Protein AF-A0A7X0A897-F1 (afdb_monomer_lite)

pLDDT: mean 77.17, std 14.08, range [38.12, 97.81]

Secondary structure (DSSP, 8-state):
---S-TTEEEEEEEESTT------EEEEETTEEEEE-------EEEEEEEE--S-----------HHHHHHHH--

Structure (mmCIF, N/CA/C/O backbone):
data_AF-A0A7X0A897-F1
#
_entry.id   AF-A0A7X0A897-F1
#
loop_
_atom_site.group_PDB
_atom_site.id
_atom_site.type_symbol
_atom_site.label_atom_id
_atom_site.label_alt_id
_atom_site.label_comp_id
_atom_site.label_asym_id
_atom_site.label_entity_id
_atom_site.label_seq_id
_atom_site.pdbx_PDB_ins_code
_atom_site.Cartn_x
_atom_site.Cartn_y
_atom_site.Cartn_z
_atom_site.occupancy
_atom_site.B_iso_or_equiv
_atom_site.auth_seq_id
_atom_site.auth_comp_id
_atom_site.auth_asym_id
_atom_site.auth_atom_id
_atom_site.pdbx_PDB_model_num
ATOM 1 N N . MET A 1 1 ? -16.602 -16.402 22.699 1.00 40.47 1 MET A N 1
ATOM 2 C CA . MET A 1 1 ? -15.595 -15.865 21.756 1.00 40.47 1 MET A CA 1
ATOM 3 C C . MET A 1 1 ? -15.335 -14.414 22.146 1.00 40.47 1 MET A C 1
ATOM 5 O O . MET A 1 1 ? -16.302 -13.675 22.267 1.00 40.47 1 MET A O 1
ATOM 9 N N . LYS A 1 2 ? -14.095 -14.034 22.480 1.00 38.12 2 LYS A N 1
ATOM 10 C CA . LYS A 1 2 ? -13.758 -12.692 22.994 1.00 38.12 2 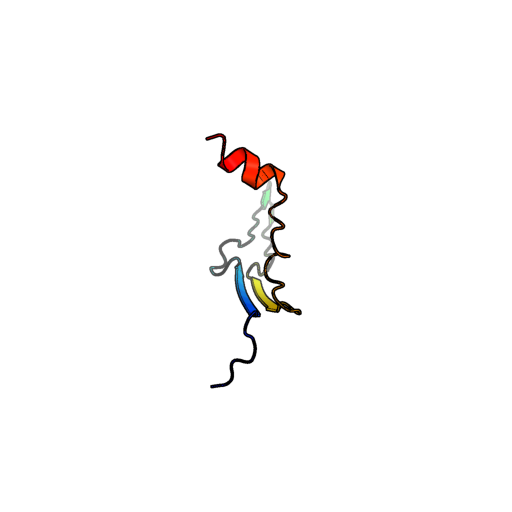LYS A CA 1
ATOM 11 C C . LYS A 1 2 ? -13.108 -11.888 21.870 1.00 38.12 2 LYS A C 1
ATOM 13 O O . LYS A 1 2 ? -11.975 -12.174 21.500 1.00 38.12 2 LYS A O 1
ATOM 18 N N . THR A 1 3 ? -13.832 -10.925 21.312 1.00 56.28 3 THR A N 1
ATOM 19 C CA . THR A 1 3 ? -13.311 -10.039 20.265 1.00 56.28 3 THR A CA 1
ATOM 20 C C . THR A 1 3 ? -12.500 -8.928 20.934 1.00 56.28 3 THR A C 1
ATOM 22 O O . THR A 1 3 ? -13.020 -8.190 21.764 1.00 56.28 3 THR A O 1
ATOM 25 N N . ILE A 1 4 ? -11.200 -8.854 20.636 1.00 62.31 4 ILE A N 1
ATOM 26 C CA . ILE A 1 4 ? -10.238 -7.987 21.347 1.00 62.31 4 ILE A CA 1
ATOM 27 C C . ILE A 1 4 ? -10.274 -6.536 20.821 1.00 62.31 4 ILE A C 1
ATOM 29 O O . ILE A 1 4 ? -9.914 -5.612 21.543 1.00 62.31 4 ILE A O 1
ATOM 33 N N . PHE A 1 5 ? -10.788 -6.311 19.605 1.00 64.25 5 PHE A N 1
ATOM 34 C CA . PHE A 1 5 ? -10.867 -4.988 18.977 1.00 64.25 5 PHE A CA 1
ATOM 35 C C . PHE A 1 5 ? -12.230 -4.801 18.296 1.00 64.25 5 PHE A C 1
ATOM 37 O O . PHE A 1 5 ? -12.422 -5.251 17.172 1.00 64.25 5 PHE A O 1
ATOM 44 N N . HIS A 1 6 ? -13.197 -4.175 18.974 1.00 69.31 6 HIS A N 1
ATOM 45 C CA . HIS A 1 6 ? -14.525 -3.918 18.390 1.00 69.31 6 HIS A CA 1
ATOM 46 C C . HIS A 1 6 ? -14.508 -2.792 17.337 1.00 69.31 6 HIS A C 1
ATOM 48 O O . HIS A 1 6 ? -15.244 -2.879 16.364 1.00 69.31 6 HIS A O 1
ATOM 54 N N . ASP A 1 7 ? -13.620 -1.799 17.491 1.00 81.31 7 ASP A N 1
ATOM 55 C CA . ASP A 1 7 ? -13.482 -0.629 16.601 1.00 81.31 7 ASP A CA 1
ATOM 56 C C . ASP A 1 7 ? -12.064 -0.512 15.999 1.00 81.31 7 ASP A C 1
ATOM 58 O O . ASP A 1 7 ? -11.507 0.578 15.825 1.00 81.31 7 ASP A O 1
ATOM 62 N N . GLY A 1 8 ? -11.439 -1.662 15.734 1.00 85.25 8 GLY A N 1
ATOM 63 C CA . GLY A 1 8 ? -10.149 -1.748 15.053 1.00 85.25 8 GLY A CA 1
ATOM 64 C C . GLY A 1 8 ? -10.309 -1.828 13.535 1.00 85.25 8 GLY A C 1
ATOM 65 O O . GLY A 1 8 ? -11.232 -2.456 13.029 1.00 85.25 8 GLY A O 1
ATOM 66 N N . THR A 1 9 ? -9.395 -1.224 12.785 1.00 90.25 9 THR A N 1
ATOM 67 C CA . THR A 1 9 ? -9.278 -1.387 11.332 1.00 90.25 9 THR A CA 1
ATOM 68 C C . THR A 1 9 ? -7.865 -1.838 10.997 1.00 90.25 9 THR A C 1
ATOM 70 O O . THR A 1 9 ? -6.894 -1.193 11.391 1.00 90.25 9 THR A O 1
ATOM 73 N N . LEU A 1 10 ? -7.756 -2.931 10.244 1.00 93.12 10 LEU A N 1
ATOM 74 C CA . LEU A 1 10 ? -6.506 -3.405 9.663 1.00 93.12 10 LEU A CA 1
ATOM 75 C C . LEU A 1 10 ? -6.526 -3.111 8.162 1.00 93.12 10 LEU A C 1
ATOM 77 O O . LEU A 1 10 ? -7.487 -3.463 7.480 1.00 93.12 10 LEU A O 1
ATOM 81 N N . LYS A 1 11 ? -5.486 -2.452 7.650 1.00 96.69 11 LYS A N 1
ATOM 82 C CA . LYS A 1 11 ? -5.322 -2.153 6.224 1.00 96.69 11 LYS A CA 1
ATOM 83 C C . LYS A 1 11 ? -4.003 -2.723 5.729 1.00 96.69 11 LYS A C 1
ATOM 85 O O . LYS A 1 11 ? -2.968 -2.530 6.365 1.00 96.69 11 LYS A O 1
ATOM 90 N N . LEU A 1 12 ? -4.064 -3.379 4.579 1.00 97.25 12 LEU A N 1
ATOM 91 C CA . LEU A 1 12 ? -2.904 -3.824 3.824 1.00 97.25 12 LEU A CA 1
ATOM 92 C C . LEU A 1 12 ? -2.892 -3.068 2.498 1.00 97.25 12 LEU A C 1
ATOM 94 O O . LEU A 1 12 ? -3.884 -3.082 1.772 1.00 97.25 12 LEU A O 1
ATOM 98 N N . ALA A 1 13 ? -1.777 -2.415 2.200 1.00 97.19 13 ALA A N 1
ATOM 99 C CA . ALA A 1 13 ? -1.522 -1.798 0.909 1.00 97.19 13 ALA A CA 1
ATOM 100 C C . ALA A 1 13 ? -0.232 -2.382 0.336 1.00 97.19 13 ALA A C 1
ATOM 102 O O . ALA A 1 13 ? 0.759 -2.519 1.052 1.00 97.19 13 ALA A O 1
ATOM 103 N N . ALA A 1 14 ? -0.249 -2.727 -0.944 1.00 97.19 14 ALA A N 1
ATOM 104 C CA . ALA A 1 14 ? 0.923 -3.204 -1.657 1.00 97.19 14 ALA A CA 1
ATOM 105 C C . ALA A 1 14 ? 1.068 -2.411 -2.956 1.00 97.19 14 ALA A C 1
ATOM 107 O O . ALA A 1 14 ? 0.092 -2.225 -3.685 1.00 97.19 14 ALA A O 1
ATOM 108 N N . GLY A 1 15 ? 2.277 -1.928 -3.216 1.00 96.31 15 GLY A N 1
ATOM 109 C CA . GLY A 1 15 ? 2.640 -1.176 -4.406 1.00 96.31 15 GLY A CA 1
ATOM 110 C C . GLY A 1 15 ? 3.605 -1.965 -5.279 1.00 96.31 15 GLY A C 1
ATOM 111 O O . GLY A 1 15 ? 4.474 -2.678 -4.776 1.00 96.31 15 GLY A O 1
AT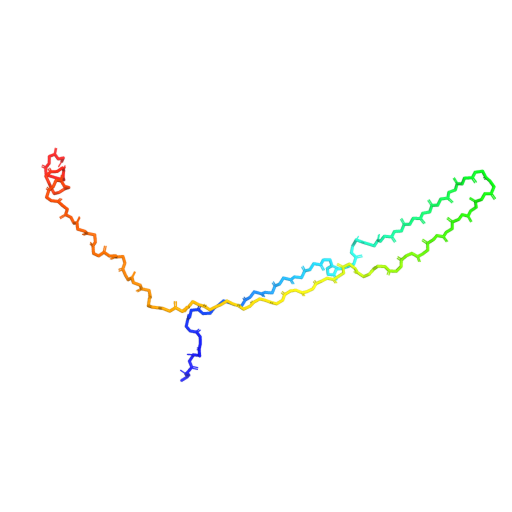OM 112 N N . ASP A 1 16 ? 3.440 -1.814 -6.593 1.00 94.12 16 ASP A N 1
ATOM 113 C CA . ASP A 1 16 ? 4.319 -2.393 -7.612 1.00 94.12 16 ASP A CA 1
ATOM 114 C C . ASP A 1 16 ? 4.498 -3.922 -7.517 1.00 94.12 16 ASP A C 1
ATOM 116 O O . ASP A 1 16 ? 5.555 -4.462 -7.810 1.00 94.12 16 ASP A O 1
ATOM 120 N N . ILE A 1 17 ? 3.446 -4.648 -7.123 1.00 94.12 17 ILE A N 1
ATOM 121 C CA . ILE A 1 17 ? 3.481 -6.097 -6.839 1.00 94.12 17 ILE A CA 1
ATOM 122 C C . ILE A 1 17 ? 4.033 -6.978 -7.973 1.00 94.12 17 ILE A C 1
ATOM 124 O O . ILE A 1 17 ? 4.571 -8.048 -7.700 1.00 94.12 17 ILE A O 1
ATOM 128 N N . PHE A 1 18 ? 3.937 -6.532 -9.227 1.00 93.88 18 PHE A N 1
ATOM 129 C CA . PHE A 1 18 ? 4.459 -7.241 -10.400 1.00 93.88 18 PHE A CA 1
ATOM 130 C C . PHE A 1 18 ? 5.798 -6.689 -10.907 1.00 93.88 18 PHE A C 1
ATOM 132 O O . PHE A 1 18 ? 6.240 -7.089 -11.979 1.00 93.88 18 PHE A O 1
ATOM 139 N N . TYR A 1 19 ? 6.442 -5.790 -10.156 1.00 90.62 19 TYR A N 1
ATOM 140 C CA . TYR A 1 19 ? 7.680 -5.113 -10.551 1.00 90.62 19 TYR A CA 1
ATOM 141 C C . TYR A 1 19 ? 7.559 -4.403 -11.913 1.00 90.62 19 TYR A C 1
ATOM 143 O O . TYR A 1 19 ? 8.406 -4.538 -12.794 1.00 90.62 19 TYR A O 1
ATOM 151 N N . GLY A 1 20 ? 6.458 -3.671 -12.109 1.00 88.44 20 GLY A N 1
ATOM 152 C CA . GLY A 1 20 ? 6.162 -2.977 -13.365 1.00 88.44 20 GLY A CA 1
ATOM 153 C C . GLY A 1 20 ? 6.954 -1.680 -13.538 1.00 88.44 20 GLY A C 1
ATOM 154 O O . GLY A 1 20 ? 7.116 -1.203 -14.656 1.00 88.44 20 GLY A O 1
ATOM 155 N N . ASN A 1 21 ? 7.478 -1.123 -12.446 1.00 85.88 21 ASN A N 1
ATOM 156 C CA . ASN A 1 21 ? 8.229 0.132 -12.444 1.00 85.88 21 ASN A CA 1
ATOM 157 C C . ASN A 1 21 ? 9.752 -0.082 -12.454 1.00 85.88 21 ASN A C 1
ATOM 159 O O . ASN A 1 21 ? 10.492 0.598 -11.744 1.00 85.88 21 ASN A O 1
ATOM 163 N N . SER A 1 22 ? 10.244 -1.024 -13.261 1.00 84.44 22 SER A N 1
ATOM 164 C CA . SER A 1 22 ? 11.685 -1.269 -13.389 1.00 84.44 22 SER A CA 1
ATOM 165 C C . SER A 1 22 ? 12.397 -0.095 -14.078 1.00 84.44 22 SER A C 1
ATOM 167 O O . SER A 1 22 ? 12.036 0.279 -15.197 1.00 84.44 22 SER A O 1
ATOM 169 N N . PHE A 1 23 ? 13.432 0.461 -13.445 1.00 76.62 23 PHE A N 1
ATOM 170 C CA . PHE A 1 23 ? 14.225 1.555 -14.009 1.00 76.62 23 PHE A CA 1
ATOM 171 C C . PHE A 1 23 ? 15.352 1.017 -14.898 1.00 76.62 23 PHE A C 1
ATOM 173 O O . PHE A 1 23 ? 16.283 0.382 -14.407 1.00 76.62 23 PHE A O 1
ATOM 180 N N . ASN A 1 24 ? 15.281 1.300 -16.200 1.00 78.25 24 ASN A N 1
ATOM 181 C CA . ASN A 1 24 ? 16.311 0.939 -17.173 1.00 78.25 24 ASN A CA 1
ATOM 182 C C . ASN A 1 24 ? 16.716 2.187 -17.963 1.00 78.25 24 ASN A C 1
ATOM 184 O O . ASN A 1 24 ? 15.854 2.871 -18.513 1.00 78.25 24 ASN A O 1
ATOM 188 N N . VAL A 1 25 ? 18.018 2.478 -18.028 1.00 76.44 25 VAL A N 1
ATOM 189 C CA . VAL A 1 25 ? 18.564 3.605 -18.798 1.00 76.44 25 VAL A CA 1
ATOM 190 C C . VAL A 1 25 ? 19.640 3.089 -19.743 1.00 76.44 25 VAL A C 1
ATOM 192 O O . VAL A 1 25 ? 20.618 2.481 -19.309 1.00 76.44 25 VAL A O 1
ATOM 195 N N . SER A 1 26 ? 19.465 3.367 -21.032 1.00 78.50 26 SER A N 1
ATOM 196 C CA . SER A 1 26 ? 20.446 3.115 -22.087 1.00 78.50 26 SER A CA 1
ATOM 197 C C . SER A 1 26 ? 20.816 4.433 -22.759 1.00 78.50 26 SER A C 1
ATOM 199 O O . SER A 1 26 ? 19.923 5.155 -23.207 1.00 78.50 26 SER A O 1
ATOM 201 N N . SER A 1 27 ? 22.112 4.730 -22.860 1.00 77.94 27 SER A N 1
ATOM 202 C CA . SER A 1 27 ? 22.612 5.901 -23.584 1.00 77.94 27 SER A CA 1
ATOM 203 C C . SER A 1 27 ? 23.519 5.472 -24.728 1.00 77.94 27 SER A C 1
ATOM 205 O O . SER A 1 27 ? 24.551 4.841 -24.501 1.00 77.94 27 SER A O 1
ATOM 207 N N . HIS A 1 28 ? 23.151 5.893 -25.938 1.00 77.19 28 HIS A N 1
ATOM 208 C CA . HIS A 1 28 ? 23.970 5.778 -27.141 1.00 77.19 28 HIS A CA 1
ATOM 209 C C . HIS A 1 28 ? 24.363 7.186 -27.583 1.00 77.19 28 HIS A C 1
ATOM 211 O O . HIS A 1 28 ? 23.514 7.953 -28.043 1.00 77.19 28 HIS A O 1
ATOM 217 N N . TYR A 1 29 ? 25.632 7.557 -27.402 1.00 77.50 29 TYR A N 1
ATOM 218 C CA . TYR A 1 29 ? 26.125 8.873 -27.807 1.00 77.50 29 TYR A CA 1
ATOM 219 C C . TYR A 1 29 ? 27.483 8.766 -28.499 1.00 77.50 29 TYR A C 1
ATOM 221 O O . TYR A 1 29 ? 28.464 8.322 -27.902 1.00 77.50 29 TYR A O 1
ATOM 229 N N . LEU A 1 30 ? 27.537 9.207 -29.762 1.00 84.88 30 LEU A N 1
ATOM 230 C CA . LEU A 1 30 ? 28.689 9.051 -30.657 1.00 84.88 30 LEU A CA 1
ATOM 231 C C . LEU A 1 30 ? 29.182 7.593 -30.685 1.00 84.88 30 LEU A C 1
ATOM 233 O O . LEU A 1 30 ? 28.476 6.714 -31.166 1.00 84.88 30 LEU A O 1
ATOM 237 N N . ASN A 1 31 ? 30.376 7.350 -30.143 1.00 79.06 31 ASN A N 1
ATOM 238 C CA . ASN A 1 31 ? 31.076 6.066 -30.159 1.00 79.06 31 ASN A CA 1
ATOM 239 C C . ASN A 1 31 ? 31.061 5.413 -28.766 1.00 79.06 31 ASN A C 1
ATOM 241 O O . ASN A 1 31 ? 31.884 4.545 -28.476 1.00 79.06 31 ASN A O 1
ATOM 245 N N . GLN A 1 32 ? 30.212 5.913 -27.866 1.00 73.06 32 GLN A N 1
ATOM 246 C CA . GLN A 1 32 ? 30.129 5.480 -26.483 1.00 73.06 32 GLN A CA 1
ATOM 247 C C . GLN A 1 32 ? 28.794 4.781 -26.238 1.00 73.06 32 GLN A C 1
ATOM 249 O O . GLN A 1 32 ? 27.742 5.421 -26.149 1.00 73.06 32 GLN A O 1
ATOM 254 N N . ASP A 1 33 ? 28.878 3.463 -26.084 1.00 73.75 33 ASP A N 1
ATOM 255 C CA . ASP A 1 33 ? 27.808 2.637 -25.543 1.00 73.75 33 ASP A CA 1
ATOM 256 C C . ASP A 1 33 ? 27.991 2.545 -24.030 1.00 73.75 33 ASP A C 1
ATOM 258 O O . ASP A 1 33 ? 28.840 1.807 -23.526 1.00 73.75 33 ASP A O 1
ATOM 262 N N . ASN A 1 34 ? 27.206 3.332 -23.295 1.00 72.88 34 ASN A N 1
ATOM 263 C CA . ASN A 1 34 ? 27.196 3.293 -21.839 1.00 72.88 34 ASN A CA 1
ATOM 264 C C . ASN A 1 34 ? 25.909 2.608 -21.367 1.00 72.88 34 ASN A C 1
ATOM 266 O O . ASN A 1 34 ? 24.804 3.116 -21.578 1.00 72.88 34 ASN A O 1
ATOM 270 N N . ALA A 1 35 ? 26.061 1.469 -20.690 1.00 69.06 35 ALA A N 1
ATOM 271 C CA . ALA A 1 35 ? 24.978 0.778 -20.002 1.00 69.06 35 ALA A CA 1
ATOM 272 C C . ALA A 1 35 ? 25.173 0.912 -18.487 1.00 69.06 35 ALA A C 1
ATOM 274 O O . ALA A 1 35 ? 26.176 0.456 -17.938 1.00 69.06 35 ALA A O 1
ATOM 275 N N . SER A 1 36 ? 24.199 1.520 -17.811 1.00 66.88 36 SER A N 1
ATOM 276 C CA . SER A 1 36 ? 24.188 1.654 -16.354 1.00 66.88 36 SER A CA 1
ATOM 277 C C . SER A 1 36 ? 23.046 0.828 -15.784 1.00 66.88 36 SER A C 1
ATOM 279 O O . SER A 1 36 ? 21.877 1.130 -16.012 1.00 66.88 36 SER A O 1
ATOM 281 N N . PHE A 1 37 ? 23.378 -0.213 -15.021 1.00 66.56 37 PHE A N 1
ATOM 282 C CA . PHE A 1 37 ? 22.383 -1.023 -14.327 1.00 66.56 37 PHE A CA 1
ATOM 283 C C . PHE A 1 37 ? 22.201 -0.511 -12.896 1.00 66.56 37 PHE A C 1
ATOM 285 O O . PHE A 1 37 ? 23.025 -0.769 -12.018 1.00 66.56 37 PHE A O 1
ATOM 292 N N . MET A 1 38 ? 21.120 0.231 -12.655 1.00 69.81 38 MET A N 1
ATOM 293 C CA . MET A 1 38 ? 20.732 0.657 -11.311 1.00 69.81 38 MET A CA 1
ATOM 294 C C . MET A 1 38 ? 19.718 -0.325 -10.736 1.00 69.81 38 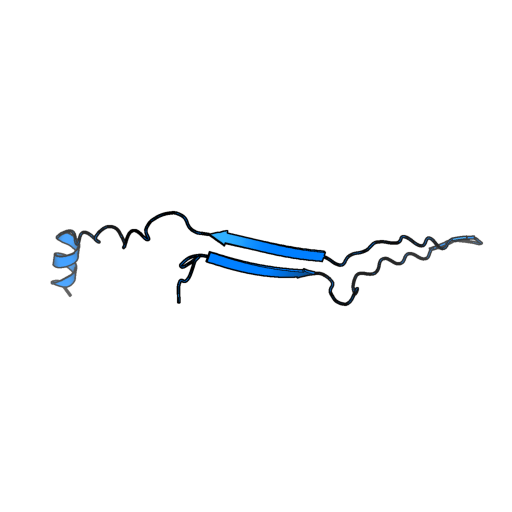MET A C 1
ATOM 296 O O . MET A 1 38 ? 18.592 -0.435 -11.213 1.00 69.81 38 MET A O 1
ATOM 300 N N . LYS A 1 39 ? 20.114 -1.035 -9.680 1.00 71.88 39 LYS A N 1
ATOM 301 C CA . LYS A 1 39 ? 19.246 -2.004 -9.014 1.00 71.88 39 LYS A CA 1
ATOM 302 C C . LYS A 1 39 ? 18.371 -1.288 -7.980 1.00 71.88 39 LYS A C 1
ATOM 304 O O . LYS A 1 39 ? 18.784 -1.108 -6.838 1.00 71.88 39 LYS A O 1
ATOM 309 N N . GLY A 1 40 ? 17.183 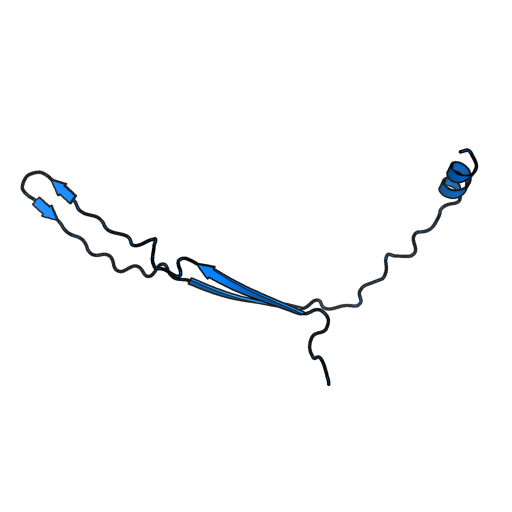-0.855 -8.400 1.00 81.62 40 GLY A N 1
ATOM 310 C CA . GLY A 1 40 ? 16.136 -0.326 -7.519 1.00 81.62 40 GLY A CA 1
ATOM 311 C C . GLY A 1 40 ? 15.030 -1.358 -7.302 1.00 81.62 40 GLY A C 1
ATOM 312 O O . GLY A 1 40 ? 14.467 -1.862 -8.275 1.00 81.62 40 GLY A O 1
ATOM 313 N N . ASP A 1 41 ? 14.722 -1.681 -6.043 1.00 87.56 41 ASP A N 1
ATOM 314 C CA . ASP A 1 41 ? 13.491 -2.402 -5.710 1.00 87.56 41 ASP A CA 1
ATOM 315 C C . ASP A 1 41 ? 12.379 -1.385 -5.446 1.00 87.56 41 ASP A C 1
ATOM 317 O O . ASP A 1 41 ? 12.471 -0.560 -4.538 1.00 87.56 41 ASP A O 1
ATOM 321 N N . THR A 1 42 ? 11.354 -1.421 -6.286 1.00 92.94 42 THR A N 1
ATOM 322 C CA . THR A 1 42 ? 10.202 -0.515 -6.268 1.00 92.94 42 THR A CA 1
ATOM 323 C C . THR A 1 42 ? 8.992 -1.125 -5.559 1.00 92.94 42 THR A C 1
ATOM 325 O O . THR A 1 42 ? 8.017 -0.420 -5.275 1.00 92.94 42 THR A O 1
ATOM 328 N N . ARG A 1 43 ? 9.061 -2.418 -5.213 1.00 94.62 43 ARG A N 1
ATOM 329 C CA . ARG A 1 43 ? 8.000 -3.136 -4.504 1.00 94.62 43 ARG A CA 1
ATOM 330 C C . ARG A 1 43 ? 7.920 -2.656 -3.069 1.00 94.62 43 ARG A C 1
ATOM 332 O O . ARG A 1 43 ? 8.914 -2.623 -2.347 1.00 94.62 43 ARG A O 1
ATOM 339 N N . ASN A 1 44 ? 6.712 -2.331 -2.630 1.00 95.69 44 ASN A N 1
ATOM 340 C CA . ASN A 1 44 ? 6.471 -1.903 -1.260 1.00 95.69 44 ASN A CA 1
ATOM 341 C C . ASN A 1 44 ? 5.223 -2.567 -0.682 1.00 95.69 44 ASN A C 1
ATOM 343 O O . ASN A 1 44 ? 4.260 -2.859 -1.390 1.00 95.69 44 ASN A O 1
ATOM 347 N N . VAL A 1 45 ? 5.252 -2.806 0.628 1.00 97.19 45 VAL A N 1
ATOM 348 C CA . VAL A 1 45 ? 4.118 -3.323 1.395 1.00 97.19 45 VAL A CA 1
ATOM 349 C C . VAL A 1 45 ? 3.988 -2.489 2.658 1.00 97.19 45 VAL A C 1
ATOM 351 O O . VAL A 1 45 ? 4.950 -2.318 3.401 1.00 97.19 45 VAL A O 1
ATOM 354 N N . THR A 1 46 ? 2.788 -1.976 2.902 1.00 97.81 46 THR A N 1
ATOM 355 C CA . THR A 1 46 ? 2.451 -1.205 4.095 1.00 97.81 46 THR A CA 1
ATOM 356 C C . THR A 1 46 ? 1.336 -1.907 4.852 1.00 97.81 46 THR A C 1
ATOM 358 O O . THR A 1 46 ? 0.250 -2.139 4.317 1.00 97.81 46 THR A O 1
ATOM 361 N N . LEU A 1 47 ? 1.603 -2.215 6.121 1.00 97.50 47 LEU A N 1
ATOM 362 C CA . LEU A 1 47 ? 0.611 -2.709 7.065 1.00 97.50 47 LEU A CA 1
ATOM 363 C C . LEU A 1 47 ? 0.244 -1.581 8.026 1.00 97.50 47 LEU A C 1
ATOM 365 O O . LEU A 1 47 ? 1.116 -0.967 8.640 1.00 97.50 47 LEU A O 1
ATOM 369 N N . SER A 1 48 ? -1.047 -1.300 8.164 1.00 96.38 48 SER A N 1
ATOM 370 C CA . SER A 1 48 ? -1.536 -0.258 9.064 1.00 96.38 48 SER A CA 1
ATOM 371 C C . SER A 1 48 ? -2.632 -0.794 9.963 1.00 96.38 48 SER A C 1
ATOM 373 O O . SER A 1 48 ? -3.618 -1.365 9.497 1.00 96.38 48 SER A O 1
ATOM 375 N N . PHE A 1 49 ? -2.471 -0.560 11.260 1.00 93.00 49 PHE A N 1
ATOM 376 C CA . PHE A 1 49 ? -3.482 -0.836 12.264 1.00 93.00 49 PHE A CA 1
ATOM 377 C C . PHE A 1 49 ? -3.978 0.482 12.853 1.00 93.00 49 PHE A C 1
ATOM 379 O O . PHE A 1 49 ? -3.193 1.356 13.215 1.00 93.00 49 PHE A O 1
ATOM 386 N N . THR A 1 50 ? -5.292 0.636 12.940 1.00 91.38 50 THR A N 1
ATOM 387 C CA . THR A 1 50 ? -5.931 1.792 13.565 1.00 91.38 50 THR A CA 1
ATOM 388 C C . THR A 1 50 ? -6.941 1.299 14.580 1.00 91.38 50 THR A C 1
ATOM 390 O O . THR A 1 50 ? -7.712 0.389 14.292 1.00 91.38 50 THR A O 1
ATOM 393 N N . TYR A 1 51 ? -6.965 1.918 15.753 1.00 88.94 51 TYR A N 1
ATOM 394 C CA . TYR A 1 51 ? -7.931 1.613 16.796 1.00 88.94 51 TYR A CA 1
ATOM 395 C C . TYR A 1 51 ? -8.508 2.907 17.357 1.00 88.94 51 TYR A C 1
ATOM 397 O O . TYR A 1 51 ? -7.764 3.839 17.669 1.00 88.94 51 TYR A O 1
ATOM 405 N N . LYS A 1 52 ? -9.836 2.979 17.464 1.00 84.38 52 LYS A N 1
ATOM 406 C CA . LYS A 1 52 ? -10.515 4.136 18.048 1.00 84.38 52 LYS A CA 1
ATOM 407 C C . LYS A 1 52 ? -10.610 3.966 19.561 1.00 84.38 52 LYS A C 1
ATOM 409 O O . LYS A 1 52 ? -11.256 3.045 20.052 1.00 84.38 52 LYS A O 1
ATOM 414 N N . PHE A 1 53 ? -9.983 4.877 20.298 1.00 82.69 53 PHE A N 1
ATOM 415 C CA . PHE A 1 53 ? -10.138 4.972 21.747 1.00 82.69 53 PHE A CA 1
ATOM 416 C C . PHE A 1 53 ? -11.290 5.927 22.089 1.00 82.69 53 PHE A C 1
ATOM 418 O O . PHE A 1 53 ? -11.379 7.016 21.525 1.00 82.69 53 PHE A O 1
ATOM 425 N N . GLY A 1 54 ? -12.149 5.535 23.032 1.00 77.56 54 GLY A N 1
ATOM 426 C CA . GLY A 1 54 ? -13.282 6.341 23.505 1.00 77.56 54 GLY A CA 1
ATOM 427 C C . GLY A 1 54 ? -14.645 5.713 23.206 1.00 77.56 54 GLY A C 1
ATOM 428 O O . GLY A 1 54 ? -14.764 4.787 22.410 1.00 77.56 54 GLY A O 1
ATOM 429 N N . LYS A 1 55 ? -15.696 6.194 23.882 1.00 70.38 55 LYS A N 1
ATOM 430 C CA . LYS A 1 55 ? -17.074 5.782 23.574 1.00 70.38 55 LYS A CA 1
ATOM 431 C C . LYS A 1 55 ? -17.524 6.500 22.302 1.00 70.38 55 LYS A C 1
ATOM 433 O O . LYS A 1 55 ? -17.309 7.704 22.193 1.00 70.38 55 LYS A O 1
ATOM 438 N N . ASN A 1 56 ? -18.215 5.796 21.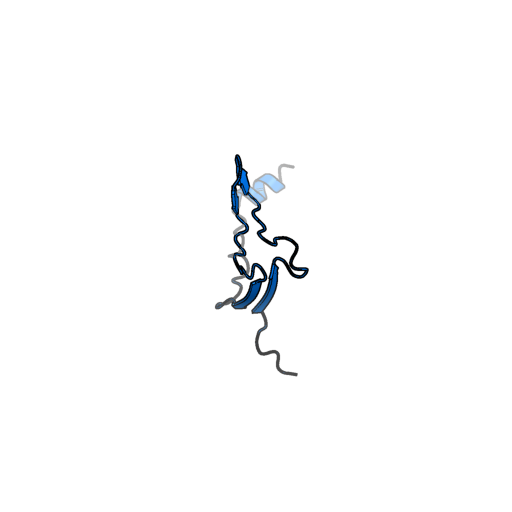401 1.00 67.38 56 ASN A N 1
ATOM 439 C CA . ASN A 1 56 ? -19.079 6.441 20.412 1.00 67.38 56 ASN A CA 1
ATOM 440 C C . ASN A 1 56 ? -20.127 7.237 21.198 1.00 67.38 56 ASN A C 1
ATOM 442 O O . ASN A 1 56 ? -21.109 6.677 21.693 1.00 67.38 56 ASN A O 1
ATOM 446 N N . VAL A 1 57 ? -19.863 8.525 21.419 1.00 65.00 57 VAL A N 1
ATOM 447 C CA . VAL A 1 57 ? -20.832 9.430 22.022 1.00 65.00 57 VAL A CA 1
ATOM 448 C C . VAL A 1 57 ? -21.947 9.505 20.992 1.00 65.00 57 VAL A C 1
ATOM 450 O O . VAL A 1 57 ? -21.780 10.143 19.959 1.00 65.00 57 VAL A O 1
ATOM 453 N N . LYS A 1 58 ? -23.039 8.758 21.219 1.00 63.03 58 LYS A N 1
ATOM 454 C CA . LYS A 1 58 ? -24.281 8.927 20.458 1.00 63.03 58 LYS A CA 1
ATOM 455 C C . LYS A 1 58 ? -24.514 10.426 20.344 1.00 63.03 58 LYS A C 1
ATOM 457 O O . LYS A 1 58 ? -24.423 11.078 21.388 1.00 63.03 58 LYS A O 1
ATOM 462 N N . ASP A 1 59 ? -24.745 10.910 19.119 1.00 60.72 59 ASP A N 1
ATOM 463 C CA . ASP A 1 59 ? -24.985 12.319 18.798 1.00 60.72 59 ASP A CA 1
ATOM 464 C C . ASP A 1 59 ? -25.584 13.028 20.003 1.00 60.72 59 ASP A C 1
ATOM 466 O O . ASP A 1 59 ? -26.637 12.611 20.506 1.00 60.72 59 ASP A O 1
ATOM 470 N N . ALA A 1 60 ? -24.854 14.019 20.528 1.00 60.31 60 ALA A N 1
ATOM 471 C CA . ALA A 1 60 ? -25.301 14.819 21.657 1.00 60.31 60 ALA A CA 1
ATOM 472 C C . ALA A 1 60 ? -26.768 15.158 21.407 1.00 60.31 60 ALA A C 1
ATOM 474 O O . ALA A 1 60 ? -27.051 15.756 20.370 1.00 60.31 60 ALA A O 1
ATOM 475 N N . ARG A 1 61 ? -27.670 14.659 22.279 1.00 62.84 61 ARG A N 1
ATOM 476 C CA . ARG A 1 61 ? -29.135 14.700 22.106 1.00 62.84 61 ARG A CA 1
ATOM 477 C C . ARG A 1 61 ? -29.506 15.909 21.264 1.00 62.84 61 ARG A C 1
ATOM 479 O O . ARG A 1 61 ? -29.330 17.029 21.743 1.00 62.84 61 ARG A O 1
ATOM 486 N N . ARG A 1 62 ? -29.961 15.676 20.030 1.00 60.91 62 ARG A N 1
ATOM 487 C CA . ARG A 1 62 ? -30.441 16.729 19.139 1.00 60.91 62 ARG A CA 1
ATOM 488 C C . ARG A 1 62 ? -31.532 17.463 19.917 1.00 60.91 62 ARG A C 1
ATOM 490 O O . ARG A 1 62 ? -32.618 16.924 20.106 1.00 60.91 62 ARG A O 1
ATOM 497 N N . ARG A 1 63 ? -31.200 18.614 20.512 1.00 61.94 63 ARG A N 1
ATOM 498 C CA . ARG A 1 63 ? -32.181 19.453 21.197 1.00 61.94 63 ARG A CA 1
ATOM 499 C C . ARG A 1 63 ? -33.083 19.956 20.084 1.00 61.94 63 ARG A C 1
ATOM 501 O O . ARG A 1 63 ? -32.676 20.842 19.341 1.00 61.94 63 ARG A O 1
ATOM 508 N N . GLN A 1 64 ? -34.258 19.349 19.936 1.00 61.50 64 GLN A N 1
ATOM 509 C CA . GLN A 1 64 ? -35.358 20.013 19.254 1.00 61.50 64 GLN A CA 1
ATOM 510 C C . GLN A 1 64 ? -35.610 21.293 20.043 1.00 61.50 64 GLN A C 1
ATOM 512 O O . GLN A 1 64 ? -36.087 21.271 21.177 1.00 61.50 64 GLN A O 1
ATOM 517 N N . ASN A 1 65 ? -35.143 22.407 19.494 1.00 68.75 65 ASN A N 1
ATOM 518 C CA . ASN A 1 65 ? -35.508 23.717 19.993 1.00 68.75 65 ASN A CA 1
ATOM 519 C C . ASN A 1 65 ? -36.946 23.964 19.534 1.00 68.75 65 ASN A C 1
ATOM 521 O O . ASN A 1 65 ? -37.285 23.618 18.404 1.00 68.75 65 ASN A O 1
ATOM 525 N N . SER A 1 66 ? -37.771 24.603 20.364 1.00 63.94 66 SER A N 1
ATOM 526 C CA . SER A 1 66 ? -39.196 24.845 20.077 1.00 63.94 66 SER A CA 1
ATOM 527 C C . SER A 1 66 ? -39.470 25.499 18.713 1.00 63.94 66 SER A C 1
ATOM 529 O O . SER A 1 66 ? -40.538 25.307 18.145 1.00 63.94 66 SER A O 1
ATOM 531 N N . ASN A 1 67 ? -38.492 26.205 18.137 1.00 65.62 67 ASN A N 1
ATOM 532 C CA . ASN A 1 67 ? -38.591 26.774 16.792 1.00 65.62 67 ASN A CA 1
ATOM 533 C C . ASN A 1 67 ? -38.644 25.728 15.659 1.00 65.62 67 ASN A C 1
ATOM 535 O O . ASN A 1 67 ? -39.185 26.033 14.598 1.00 65.62 67 ASN A O 1
ATOM 539 N N . GLU A 1 68 ? -38.066 24.534 15.828 1.00 69.31 68 GLU A N 1
ATOM 540 C CA . GLU A 1 68 ? -38.178 23.451 14.835 1.00 69.31 68 GLU A CA 1
ATOM 541 C C . GLU A 1 68 ? -39.557 22.776 14.897 1.00 69.31 68 GLU A C 1
ATOM 543 O O . GLU A 1 68 ? -40.124 22.465 13.849 1.00 69.31 68 GLU A O 1
ATOM 548 N N . ASP A 1 69 ? -40.137 22.643 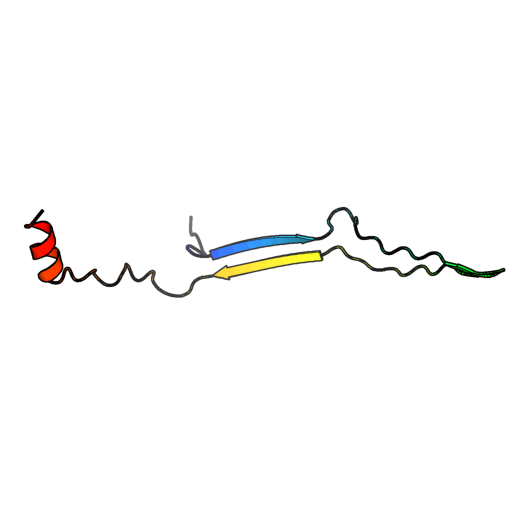16.095 1.00 67.12 69 ASP A N 1
ATOM 549 C CA . ASP A 1 69 ? -41.500 22.127 16.279 1.00 67.12 69 ASP A CA 1
ATOM 550 C C . ASP A 1 69 ? -42.553 23.087 15.701 1.00 67.12 69 ASP A C 1
ATOM 552 O O . ASP A 1 69 ? -43.505 22.642 15.060 1.00 67.12 69 ASP A O 1
ATOM 556 N N . GLU A 1 70 ? -42.362 24.403 15.857 1.00 64.81 70 GLU A N 1
ATOM 557 C CA . GLU A 1 70 ? -43.260 25.413 15.277 1.00 64.81 70 GLU A CA 1
ATOM 558 C C . GLU A 1 70 ? -43.228 25.384 13.741 1.00 64.81 70 GLU A C 1
ATOM 560 O O . GLU A 1 70 ? -44.268 25.392 13.083 1.00 64.81 70 GLU A O 1
ATOM 565 N N . LYS A 1 71 ? -42.034 25.252 13.146 1.00 69.19 71 LYS A N 1
ATOM 566 C CA . LYS A 1 71 ? -41.885 25.109 11.688 1.00 69.19 71 LYS A CA 1
ATOM 567 C C . LYS A 1 71 ? -42.530 23.834 11.146 1.00 69.19 71 LYS A C 1
ATOM 569 O O . LYS A 1 71 ? -43.065 23.868 10.045 1.00 69.19 71 LYS A O 1
ATOM 574 N N . SER A 1 72 ? -42.504 22.735 11.902 1.00 70.38 72 SER A N 1
ATOM 575 C CA . SER A 1 72 ? -43.167 21.484 11.511 1.00 70.38 72 SER A CA 1
ATOM 576 C C . SER A 1 72 ? -44.695 21.551 11.605 1.00 70.38 72 SER A C 1
ATOM 578 O O . SER A 1 72 ? -45.358 20.718 10.998 1.00 70.38 72 SER A O 1
ATOM 580 N N . ARG A 1 73 ? -45.255 22.485 12.383 1.00 69.56 73 ARG A N 1
ATOM 581 C CA . ARG A 1 73 ? -46.708 22.679 12.536 1.00 69.56 73 ARG A CA 1
ATOM 582 C C . ARG A 1 73 ? -47.306 23.619 11.493 1.00 69.56 73 ARG A C 1
ATOM 584 O O . ARG A 1 73 ? -48.506 23.566 11.254 1.00 69.56 73 ARG A O 1
ATOM 591 N N . ALA A 1 74 ? -46.480 24.479 10.903 1.00 65.50 74 ALA A N 1
ATOM 592 C CA . ALA A 1 74 ? -46.878 25.442 9.881 1.00 65.50 74 ALA A CA 1
ATOM 593 C C . ALA A 1 74 ? -46.821 24.886 8.440 1.00 65.50 74 ALA A C 1
ATOM 595 O O . ALA A 1 74 ? -46.985 25.660 7.496 1.00 65.50 74 ALA A O 1
ATOM 596 N N . HIS A 1 75 ? -46.570 23.583 8.266 1.00 53.19 75 HIS A N 1
ATOM 597 C CA . HIS A 1 75 ? -46.508 22.894 6.974 1.00 53.19 75 HIS A CA 1
ATOM 598 C C . HIS A 1 75 ? -47.472 21.701 6.939 1.00 53.19 75 HIS A C 1
ATOM 600 O O . HIS A 1 75 ? -47.711 21.105 8.011 1.00 53.19 75 HIS A O 1
#

Foldseek 3Di:
DDDPAPAKDKDKDKPCPVVPPQDFDWDDDDPDTDGDDDDDDPIDMDIDMDGDDDDPPDPPPPPPDVVNVVVVVVD

Radius of gyration: 29.63 Å; chains: 1; bounding box: 78×43×54 Å

Sequence (75 aa):
MKTIFHDGTLKLAAGDIFYGNSFNVSSHYLNQDNASFMKGDTRNVTLSFTYKFGKNVKDARRRQNSNEDEKSRAH